Protein AF-A0A821DIT2-F1 (afdb_monomer_lite)

pLDDT: mean 80.4, std 17.91, range [37.44, 93.56]

Structure (mmCIF, N/CA/C/O backbone):
data_AF-A0A821DIT2-F1
#
_entry.id   AF-A0A821DIT2-F1
#
loop_
_atom_site.group_PDB
_atom_site.id
_atom_site.type_symbol
_atom_site.label_atom_id
_atom_site.label_alt_id
_atom_site.label_comp_id
_atom_site.label_asym_id
_atom_site.label_entity_id
_atom_site.label_seq_id
_atom_site.pdbx_PDB_ins_code
_atom_site.Cartn_x
_atom_site.Cartn_y
_atom_site.Cartn_z
_atom_site.occupancy
_atom_site.B_iso_or_equiv
_atom_site.auth_seq_id
_atom_site.auth_comp_id
_atom_site.auth_asym_id
_atom_site.auth_atom_id
_atom_site.pdbx_PDB_model_num
ATOM 1 N N . MET A 1 1 ? -1.423 28.351 17.436 1.00 37.44 1 MET A N 1
ATOM 2 C CA . MET A 1 1 ? -2.832 27.983 17.195 1.00 37.44 1 MET A CA 1
ATOM 3 C C . MET A 1 1 ? -2.812 27.051 15.998 1.00 37.44 1 MET A C 1
ATOM 5 O O . MET A 1 1 ? -2.719 27.515 14.872 1.00 37.44 1 MET A O 1
ATOM 9 N N . THR A 1 2 ? -2.656 25.756 16.255 1.00 41.69 2 THR A N 1
ATOM 10 C CA . THR A 1 2 ? -2.433 24.746 15.215 1.00 41.69 2 THR A CA 1
ATOM 11 C C . THR A 1 2 ? -3.798 24.246 14.775 1.00 41.69 2 THR A C 1
ATOM 13 O O . THR A 1 2 ? -4.564 23.754 15.600 1.00 41.69 2 THR A O 1
ATOM 16 N N . ASP A 1 3 ? -4.120 24.462 13.505 1.00 39.66 3 ASP A N 1
ATOM 17 C CA . ASP A 1 3 ? -5.384 24.068 12.897 1.00 39.66 3 ASP A CA 1
ATOM 18 C C . ASP A 1 3 ? -5.406 22.542 12.747 1.00 39.66 3 ASP A C 1
ATOM 20 O O . ASP A 1 3 ? -4.873 21.961 11.798 1.00 39.66 3 ASP A O 1
ATOM 24 N N . THR A 1 4 ? -5.932 21.868 13.768 1.00 44.44 4 THR A N 1
ATOM 25 C CA . THR A 1 4 ? -6.147 20.425 13.764 1.00 44.44 4 THR A CA 1
ATOM 26 C C . THR A 1 4 ? -7.330 20.141 12.843 1.00 44.44 4 THR A C 1
ATOM 28 O O . THR A 1 4 ? -8.466 19.994 13.299 1.00 44.44 4 THR A O 1
ATOM 31 N N . LYS A 1 5 ? -7.079 20.076 11.528 1.00 48.94 5 LYS A N 1
ATOM 32 C CA . LYS A 1 5 ? -8.037 19.511 10.569 1.00 48.94 5 LYS A CA 1
ATOM 33 C C . LYS A 1 5 ? -8.525 18.182 11.141 1.00 48.94 5 LYS A C 1
ATOM 35 O O . LYS A 1 5 ? -7.730 17.270 11.354 1.00 48.94 5 LYS A O 1
ATOM 40 N N . ASN A 1 6 ? -9.827 18.103 11.415 1.00 40.34 6 ASN A N 1
ATOM 41 C CA . ASN A 1 6 ? -10.527 16.881 11.789 1.00 40.34 6 ASN A CA 1
ATOM 42 C C . ASN A 1 6 ? -10.224 15.799 10.740 1.00 40.34 6 ASN A C 1
ATOM 44 O O . ASN A 1 6 ? -10.889 15.723 9.708 1.00 40.34 6 ASN A O 1
ATOM 48 N N . LEU A 1 7 ? -9.205 14.973 10.992 1.00 47.44 7 LEU A N 1
ATOM 49 C CA . LEU A 1 7 ? -8.994 13.710 10.299 1.00 47.44 7 LEU A CA 1
ATOM 50 C C . LEU A 1 7 ? -10.175 12.830 10.697 1.00 47.44 7 LEU A C 1
ATOM 52 O O . LEU A 1 7 ? -10.155 12.172 11.739 1.00 47.44 7 LEU A O 1
ATOM 56 N N . GLN A 1 8 ? -11.254 12.898 9.916 1.00 48.34 8 GLN A N 1
ATOM 57 C CA . GLN A 1 8 ? -12.377 11.991 10.066 1.00 48.34 8 GLN A CA 1
ATOM 58 C C . GLN A 1 8 ? -11.814 10.572 9.985 1.00 48.34 8 GLN A C 1
ATOM 60 O O . GLN A 1 8 ? -11.355 10.135 8.932 1.00 48.34 8 GLN A O 1
ATOM 65 N N . LYS A 1 9 ? -11.818 9.867 11.122 1.00 54.16 9 LYS A N 1
ATOM 66 C CA . LYS A 1 9 ? -11.523 8.435 11.218 1.00 54.16 9 LYS A CA 1
ATOM 67 C C . LYS A 1 9 ? -12.657 7.671 10.541 1.00 54.16 9 LYS A C 1
ATOM 69 O O . LYS A 1 9 ? -13.472 7.047 11.214 1.00 54.16 9 LYS A O 1
ATOM 74 N N . GLN A 1 10 ? -12.765 7.782 9.226 1.00 60.94 10 GLN A N 1
ATOM 75 C CA . GLN A 1 10 ? -13.660 6.925 8.476 1.00 60.94 10 GLN A CA 1
ATOM 76 C C . GLN A 1 10 ? -12.975 5.562 8.328 1.00 60.94 10 GLN A C 1
ATOM 78 O O . GLN A 1 10 ? -11.787 5.515 7.998 1.00 60.94 10 GLN A O 1
ATOM 83 N N . PRO A 1 11 ? -13.659 4.455 8.649 1.00 68.12 11 PRO A N 1
ATOM 84 C CA . PRO A 1 11 ? -13.134 3.132 8.354 1.00 68.12 11 PRO A CA 1
ATOM 85 C C . PRO A 1 11 ? -13.013 2.992 6.834 1.00 68.12 11 PRO A C 1
ATOM 87 O O . PRO A 1 11 ? -14.000 3.156 6.119 1.00 68.12 11 PRO A O 1
ATOM 90 N N . TYR A 1 12 ? -11.808 2.705 6.344 1.00 84.38 12 TYR A N 1
ATOM 91 C CA . TYR A 1 12 ? -11.594 2.393 4.934 1.00 84.38 12 TYR A CA 1
ATOM 92 C C . TYR A 1 12 ? -11.707 0.882 4.758 1.00 84.38 12 TYR A C 1
ATOM 94 O O . TYR A 1 12 ? -11.155 0.117 5.551 1.00 84.38 12 TYR A O 1
ATOM 102 N N . SER A 1 13 ? -12.430 0.457 3.728 1.00 88.06 13 SER A N 1
ATOM 103 C CA . SER A 1 13 ? -12.516 -0.943 3.328 1.00 88.06 13 SER A CA 1
ATOM 104 C C . SER A 1 13 ? -11.959 -1.077 1.922 1.00 88.06 13 SER A C 1
ATOM 106 O O . SER A 1 13 ? -12.297 -0.279 1.047 1.00 88.06 13 SER A O 1
ATOM 108 N N . PHE A 1 14 ? -11.097 -2.065 1.723 1.00 89.38 14 PHE A N 1
ATOM 109 C CA . PHE A 1 14 ? -10.422 -2.316 0.456 1.00 89.38 14 PHE A CA 1
ATOM 110 C C . PHE A 1 14 ? -10.779 -3.714 -0.033 1.00 89.38 14 PHE A C 1
ATOM 112 O O . PHE A 1 14 ? -10.928 -4.635 0.769 1.00 89.38 14 PHE A O 1
ATOM 119 N N . VAL A 1 15 ? -10.920 -3.873 -1.347 1.00 90.12 15 VAL A N 1
ATOM 120 C CA . VAL A 1 15 ? -11.128 -5.188 -1.959 1.00 90.12 15 VAL A CA 1
ATOM 121 C C . VAL A 1 15 ? -9.769 -5.853 -2.139 1.00 90.12 15 VAL A C 1
ATOM 123 O O . VAL A 1 15 ? -8.913 -5.347 -2.861 1.00 90.12 15 VAL A O 1
ATOM 126 N N . LEU A 1 16 ? -9.589 -6.981 -1.465 1.00 88.94 16 LEU A N 1
ATOM 127 C CA . LEU A 1 16 ? -8.450 -7.880 -1.575 1.00 88.94 16 LEU A CA 1
ATOM 128 C C . LEU A 1 16 ? -8.871 -9.159 -2.313 1.00 88.94 16 LEU A C 1
ATOM 130 O O . LEU A 1 16 ? -10.030 -9.326 -2.696 1.00 88.94 16 LEU A O 1
ATOM 134 N N . ALA A 1 17 ? -7.925 -10.078 -2.514 1.00 87.00 17 ALA A N 1
ATOM 135 C CA . ALA A 1 17 ? -8.172 -11.330 -3.230 1.00 87.00 17 ALA A CA 1
ATOM 136 C C . ALA A 1 17 ? -9.235 -12.229 -2.564 1.00 87.00 17 ALA A C 1
ATOM 138 O O . ALA A 1 17 ? -9.893 -13.007 -3.249 1.00 87.00 17 ALA A O 1
ATOM 139 N N . ASP A 1 18 ? -9.407 -12.124 -1.246 1.00 87.12 18 ASP A N 1
ATOM 140 C CA . ASP A 1 18 ? -10.345 -12.904 -0.432 1.00 87.12 18 ASP A CA 1
ATOM 141 C C . ASP A 1 18 ? -11.647 -12.155 -0.093 1.00 87.12 18 ASP A C 1
ATOM 143 O O . ASP A 1 18 ? -12.552 -12.731 0.513 1.00 87.12 18 ASP A O 1
ATOM 147 N N . GLY A 1 19 ? -11.780 -10.895 -0.518 1.00 89.44 19 GLY A N 1
ATOM 148 C CA . GLY A 1 19 ? -12.976 -10.084 -0.313 1.00 89.44 19 GLY A CA 1
ATOM 149 C C . GLY A 1 19 ? -12.677 -8.688 0.224 1.00 89.44 19 GLY A C 1
ATOM 150 O O . GLY A 1 19 ? -11.576 -8.163 0.091 1.00 89.44 19 GLY A O 1
ATOM 151 N N . ALA A 1 20 ? -13.692 -8.044 0.800 1.00 91.56 20 ALA A N 1
ATOM 152 C CA . ALA A 1 20 ? -13.547 -6.712 1.375 1.00 91.56 20 ALA A CA 1
ATOM 153 C C . ALA A 1 20 ? -12.967 -6.790 2.796 1.00 91.56 20 ALA A C 1
ATOM 155 O O . ALA A 1 20 ? -13.558 -7.422 3.672 1.00 91.56 20 ALA A O 1
ATOM 156 N N . ALA A 1 21 ? -11.847 -6.106 3.031 1.00 89.69 21 ALA A N 1
ATOM 157 C CA . ALA A 1 21 ? -11.156 -6.075 4.314 1.00 89.69 21 ALA A CA 1
ATOM 158 C C . ALA A 1 21 ? -11.077 -4.641 4.873 1.00 89.69 21 ALA A C 1
ATOM 160 O O . ALA A 1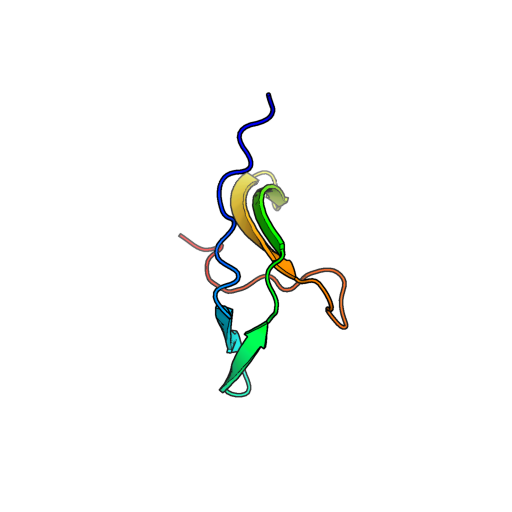 21 ? -10.634 -3.724 4.170 1.00 89.69 21 ALA A O 1
ATOM 161 N N . PRO A 1 22 ? -11.481 -4.418 6.139 1.00 91.38 22 PRO A N 1
ATOM 162 C CA . PRO A 1 22 ? -11.375 -3.113 6.773 1.00 91.38 22 PRO A CA 1
ATOM 163 C C . PRO A 1 22 ? -9.948 -2.849 7.265 1.00 91.38 22 PRO A C 1
ATOM 165 O O . PRO A 1 22 ? -9.343 -3.683 7.938 1.00 91.38 22 PRO A O 1
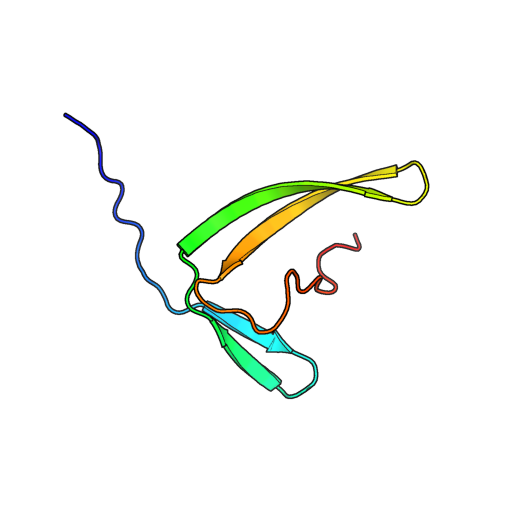ATOM 168 N N . PHE A 1 23 ? -9.447 -1.638 7.029 1.00 90.94 23 PHE A N 1
ATOM 169 C CA . PHE A 1 23 ? -8.179 -1.161 7.576 1.00 90.94 23 PHE A CA 1
ATOM 170 C C . PHE A 1 23 ? -8.366 0.170 8.295 1.00 90.94 23 PHE A C 1
ATOM 172 O O . PHE A 1 23 ? -9.085 1.072 7.853 1.00 90.94 23 PHE A O 1
ATOM 179 N N . LYS A 1 24 ? -7.665 0.326 9.420 1.00 91.94 24 LYS A N 1
ATOM 180 C CA . LYS A 1 24 ? -7.602 1.610 10.111 1.00 91.94 24 LYS A CA 1
ATOM 181 C C . LYS A 1 24 ? -6.515 2.475 9.482 1.00 91.94 24 LYS A C 1
ATOM 183 O O . LYS A 1 24 ? -5.336 2.321 9.801 1.00 91.94 24 LYS A O 1
ATOM 188 N N . VAL A 1 25 ? -6.935 3.391 8.620 1.00 92.38 25 VAL A N 1
ATOM 189 C CA . VAL A 1 25 ? -6.052 4.347 7.947 1.00 92.38 25 VAL A CA 1
ATOM 190 C C . VAL A 1 25 ? -5.758 5.531 8.868 1.00 92.38 25 VAL A C 1
ATOM 192 O O . VAL A 1 25 ? -6.663 6.128 9.452 1.00 92.38 25 VAL A O 1
ATOM 195 N N . LEU A 1 26 ? -4.477 5.856 9.014 1.00 93.12 26 LEU A N 1
ATOM 196 C CA . LEU A 1 26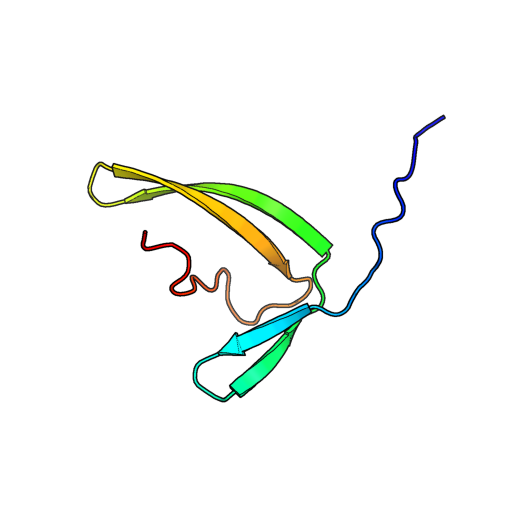 ? -3.966 6.986 9.791 1.00 93.12 26 LEU A CA 1
ATOM 197 C C . LEU A 1 26 ? -3.793 8.246 8.936 1.00 93.12 26 LEU A C 1
ATOM 199 O O . LEU A 1 26 ? -3.859 9.355 9.460 1.00 93.12 26 LEU A O 1
ATOM 203 N N . GLY A 1 27 ? -3.589 8.075 7.632 1.00 90.50 27 GLY A N 1
ATOM 204 C CA . GLY A 1 27 ? -3.415 9.157 6.675 1.00 90.50 27 GLY A CA 1
ATOM 205 C C . GLY A 1 27 ? -3.172 8.631 5.266 1.00 90.50 27 GLY A C 1
ATOM 206 O O . GLY A 1 27 ? -3.062 7.422 5.056 1.00 90.50 27 GLY A O 1
ATOM 207 N N . ILE A 1 28 ? -3.090 9.557 4.318 1.00 92.25 28 ILE A N 1
ATOM 208 C CA . ILE A 1 28 ? -2.772 9.287 2.916 1.00 92.25 28 ILE A CA 1
ATOM 209 C C . ILE A 1 28 ? -1.505 10.073 2.589 1.00 92.25 28 ILE A C 1
ATOM 211 O O . ILE A 1 28 ? -1.395 11.238 2.977 1.00 92.25 28 ILE A O 1
ATOM 215 N N . ILE A 1 29 ? -0.556 9.435 1.914 1.00 93.38 29 ILE A N 1
ATOM 216 C CA . ILE A 1 29 ? 0.688 10.054 1.455 1.00 93.38 29 ILE A CA 1
ATOM 217 C C . ILE A 1 29 ? 0.882 9.789 -0.036 1.00 93.38 29 ILE A C 1
ATOM 219 O O . ILE A 1 29 ? 0.455 8.754 -0.542 1.00 93.38 29 ILE A O 1
ATOM 223 N N . GLU A 1 30 ? 1.548 10.701 -0.732 1.00 93.56 30 GLU A N 1
ATOM 224 C CA . GLU A 1 30 ? 2.019 10.449 -2.093 1.00 93.56 30 GLU A CA 1
ATOM 225 C C . GLU A 1 30 ? 3.379 9.742 -2.022 1.00 93.56 30 GLU A C 1
ATOM 227 O O . GLU A 1 30 ? 4.309 10.228 -1.375 1.00 93.56 30 GLU A O 1
ATOM 232 N N . LEU A 1 31 ? 3.487 8.575 -2.655 1.00 90.56 31 LEU A N 1
ATOM 233 C CA . LEU A 1 31 ? 4.723 7.807 -2.773 1.00 90.56 31 LEU A CA 1
ATOM 234 C C . LEU A 1 31 ? 5.222 7.857 -4.208 1.00 90.56 31 LEU A C 1
ATOM 236 O O . LEU A 1 31 ? 4.498 7.469 -5.120 1.00 90.56 31 LEU A O 1
ATOM 240 N N . SER A 1 32 ? 6.482 8.238 -4.391 1.00 91.50 32 SER A N 1
ATOM 241 C CA . SER A 1 32 ? 7.187 8.059 -5.658 1.00 91.50 32 SER A CA 1
ATOM 242 C C . SER A 1 32 ? 7.897 6.706 -5.673 1.00 91.50 32 SER A C 1
ATOM 244 O O . SER A 1 32 ? 8.740 6.424 -4.821 1.00 91.50 32 SER A O 1
ATOM 246 N N . ILE A 1 33 ? 7.549 5.866 -6.641 1.00 88.00 33 ILE A N 1
ATOM 247 C CA . ILE A 1 33 ? 8.090 4.525 -6.840 1.00 88.00 33 ILE A CA 1
ATOM 248 C C . ILE A 1 33 ? 8.956 4.544 -8.092 1.00 88.00 33 ILE A C 1
ATOM 250 O O . ILE A 1 33 ? 8.493 4.872 -9.184 1.00 88.00 33 ILE A O 1
ATOM 254 N N . TYR A 1 34 ? 10.213 4.143 -7.932 1.00 91.06 34 TYR A N 1
ATOM 255 C CA . TYR A 1 34 ? 11.127 3.934 -9.044 1.00 91.06 34 TYR A CA 1
ATOM 256 C C . TYR A 1 34 ? 11.188 2.446 -9.395 1.00 91.06 34 TYR A C 1
ATOM 258 O O . TYR A 1 34 ? 11.653 1.634 -8.595 1.00 91.06 34 TYR A O 1
ATOM 266 N N . PHE A 1 35 ? 10.720 2.082 -10.588 1.00 86.38 35 PHE A N 1
ATOM 267 C CA . PHE A 1 35 ? 10.701 0.702 -11.067 1.00 86.38 35 PHE A CA 1
ATOM 268 C C . PHE A 1 35 ? 10.903 0.640 -12.585 1.00 86.38 35 PHE A C 1
ATOM 270 O O . PHE A 1 35 ? 10.342 1.441 -13.326 1.00 86.38 35 PHE A O 1
ATOM 277 N N . ALA A 1 36 ? 11.701 -0.323 -13.060 1.00 89.88 36 ALA A N 1
ATOM 278 C CA . ALA A 1 36 ? 11.979 -0.535 -14.488 1.00 89.88 36 ALA A CA 1
ATOM 279 C C . ALA A 1 36 ? 12.431 0.739 -15.244 1.00 89.88 36 ALA A C 1
ATOM 281 O O . ALA A 1 36 ? 11.993 0.999 -16.362 1.00 89.88 36 ALA A O 1
ATOM 282 N N . ASN A 1 37 ? 13.307 1.541 -14.625 1.00 92.56 37 ASN A N 1
ATOM 283 C CA . ASN A 1 37 ? 13.770 2.846 -15.124 1.00 92.56 37 ASN A CA 1
ATOM 284 C C . ASN A 1 37 ? 12.668 3.900 -15.330 1.00 92.56 37 ASN A C 1
ATOM 286 O O . ASN A 1 37 ? 12.918 4.933 -15.948 1.00 92.56 37 ASN A O 1
ATOM 290 N N . SER A 1 38 ? 11.476 3.666 -14.787 1.00 90.56 38 SER A N 1
ATOM 291 C CA . SER A 1 38 ? 10.372 4.617 -14.760 1.00 90.56 38 SER A CA 1
ATOM 292 C C . SER A 1 38 ? 10.116 5.087 -13.330 1.00 90.56 38 SER A C 1
ATOM 294 O O . SER A 1 38 ? 10.285 4.330 -12.372 1.00 90.56 38 SER A O 1
ATOM 296 N N . MET A 1 39 ? 9.716 6.349 -13.188 1.00 92.81 39 MET A N 1
ATOM 297 C CA . MET A 1 39 ? 9.218 6.905 -11.933 1.00 92.81 39 MET A CA 1
ATOM 298 C C . MET A 1 39 ? 7.699 7.025 -12.037 1.00 92.81 39 MET A C 1
ATOM 300 O O . MET A 1 39 ? 7.198 7.631 -12.982 1.00 92.81 39 MET A O 1
ATOM 304 N N . THR A 1 40 ? 6.977 6.479 -11.065 1.00 88.81 40 THR A N 1
ATOM 305 C CA . THR A 1 40 ? 5.524 6.645 -10.928 1.00 88.81 40 THR A CA 1
ATOM 306 C C . THR A 1 40 ? 5.187 7.184 -9.543 1.00 88.81 40 THR A C 1
ATOM 308 O O . THR A 1 40 ? 5.956 6.984 -8.604 1.00 88.81 40 THR A O 1
ATOM 311 N N . SER A 1 41 ? 4.053 7.866 -9.409 1.00 90.38 41 SER A N 1
ATOM 312 C CA . SER A 1 41 ? 3.543 8.342 -8.122 1.00 90.38 41 SER A CA 1
ATOM 313 C C . SER A 1 41 ? 2.197 7.695 -7.825 1.00 90.38 41 SER A C 1
ATOM 315 O O . SER A 1 41 ? 1.325 7.660 -8.691 1.00 90.38 41 SER A O 1
ATOM 317 N N . ILE A 1 42 ? 2.014 7.213 -6.596 1.00 89.00 42 ILE A N 1
ATOM 318 C CA . ILE A 1 42 ? 0.748 6.642 -6.121 1.00 89.00 42 ILE A CA 1
ATOM 319 C C . ILE A 1 42 ? 0.323 7.270 -4.792 1.00 89.00 42 ILE A C 1
ATOM 321 O O . ILE A 1 42 ? 1.159 7.649 -3.973 1.00 89.00 42 ILE A O 1
ATOM 325 N N . ASN A 1 43 ? -0.987 7.336 -4.546 1.00 90.31 43 ASN A N 1
ATOM 326 C CA . ASN A 1 43 ? -1.527 7.716 -3.241 1.00 90.31 43 ASN A CA 1
ATOM 327 C C . ASN A 1 43 ? -1.622 6.477 -2.344 1.00 90.31 43 ASN A C 1
ATOM 329 O O . ASN A 1 43 ? -2.491 5.629 -2.536 1.00 90.31 43 ASN A O 1
ATOM 333 N N . ALA A 1 44 ? -0.751 6.378 -1.345 1.00 91.75 44 ALA A N 1
ATOM 334 C CA . ALA A 1 44 ? -0.722 5.266 -0.407 1.00 91.75 44 ALA A CA 1
ATOM 335 C C . ALA A 1 44 ? -1.456 5.595 0.896 1.00 91.75 44 ALA A C 1
ATOM 337 O O . ALA A 1 44 ? -1.316 6.680 1.463 1.00 91.75 44 ALA A O 1
ATOM 338 N N . HIS A 1 45 ? -2.205 4.619 1.406 1.00 92.69 45 HIS A N 1
ATOM 339 C CA . HIS A 1 45 ? -2.898 4.712 2.687 1.00 92.69 45 HIS A CA 1
ATOM 340 C C . HIS A 1 45 ? -2.023 4.115 3.792 1.00 92.69 45 HIS A C 1
ATOM 342 O O . HIS A 1 45 ? -1.638 2.949 3.729 1.00 92.69 45 HIS A O 1
ATOM 348 N N . ILE A 1 46 ? -1.736 4.890 4.838 1.00 92.81 46 ILE A N 1
ATOM 349 C CA . ILE A 1 46 ? -0.959 4.415 5.987 1.00 92.81 46 ILE A CA 1
ATOM 350 C C . ILE A 1 46 ? -1.878 3.653 6.936 1.00 92.81 46 ILE A C 1
ATOM 352 O O . ILE A 1 46 ? -2.675 4.258 7.653 1.00 92.81 46 ILE A O 1
ATOM 356 N N . ALA A 1 47 ? -1.775 2.326 6.952 1.00 92.69 47 ALA A N 1
ATOM 357 C CA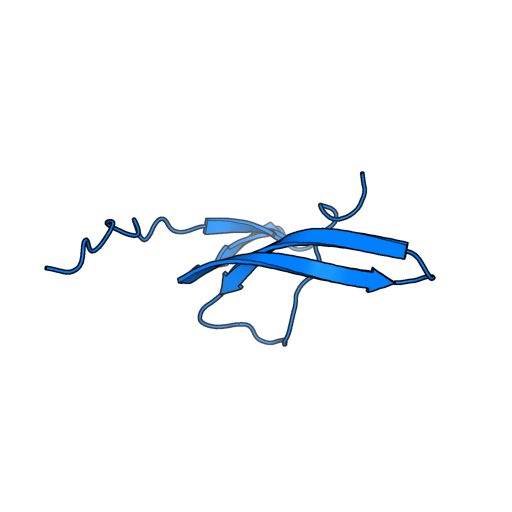 . ALA A 1 47 ? -2.508 1.478 7.886 1.00 92.69 47 ALA A CA 1
ATOM 358 C C . ALA A 1 47 ? -1.828 1.454 9.267 1.00 92.69 47 ALA A C 1
ATOM 360 O O . ALA A 1 47 ? -0.606 1.390 9.358 1.00 92.69 47 ALA A O 1
ATOM 361 N N . GLN A 1 48 ? -2.610 1.470 10.356 1.00 92.88 48 GLN A N 1
ATOM 362 C CA . GLN A 1 48 ? -2.048 1.350 11.711 1.00 92.88 48 GLN A CA 1
ATOM 363 C C . GLN A 1 48 ? -1.371 -0.009 11.935 1.00 92.88 48 GLN A C 1
ATOM 365 O O . GLN A 1 48 ? -0.314 -0.067 12.550 1.00 92.88 48 GLN A O 1
ATOM 370 N N . ASN A 1 49 ? -2.017 -1.085 11.482 1.00 90.88 49 ASN A N 1
ATOM 371 C CA . ASN A 1 49 ? -1.542 -2.452 11.642 1.00 90.88 49 ASN A CA 1
ATOM 372 C C . ASN A 1 49 ? -1.625 -3.142 10.284 1.00 90.88 49 ASN A C 1
ATOM 374 O O . ASN A 1 49 ? -2.704 -3.205 9.692 1.00 90.88 49 ASN A O 1
ATOM 378 N N . LEU A 1 50 ? -0.496 -3.667 9.826 1.00 90.62 50 LEU A N 1
ATOM 379 C CA . LEU A 1 50 ? -0.384 -4.473 8.623 1.00 90.62 50 LEU A CA 1
ATOM 380 C C . LEU A 1 50 ? 0.558 -5.637 8.938 1.00 90.62 50 LEU A C 1
ATOM 382 O O . LEU A 1 50 ? 1.555 -5.458 9.631 1.00 90.62 50 LEU A O 1
ATOM 386 N N . CYS A 1 51 ? 0.224 -6.843 8.484 1.00 90.25 51 CYS A N 1
ATOM 387 C CA . CYS A 1 51 ? 1.061 -8.030 8.700 1.00 90.25 51 CYS A CA 1
ATOM 388 C C . CYS A 1 51 ? 2.275 -8.095 7.757 1.00 90.25 51 CYS A C 1
ATOM 390 O O . CYS A 1 51 ? 3.076 -9.021 7.840 1.00 90.25 51 CYS A O 1
ATOM 392 N N . THR A 1 52 ? 2.390 -7.121 6.859 1.00 91.94 52 THR A N 1
ATOM 393 C CA . THR A 1 52 ? 3.473 -6.933 5.900 1.00 91.94 52 THR A CA 1
ATOM 394 C C . THR A 1 52 ? 3.858 -5.455 5.879 1.00 91.94 52 THR A C 1
ATOM 396 O O . THR A 1 52 ? 3.128 -4.620 6.413 1.00 91.94 52 THR A O 1
ATOM 399 N N . ASP A 1 53 ? 4.979 -5.125 5.251 1.00 91.12 53 ASP A N 1
ATOM 400 C CA . ASP A 1 53 ? 5.453 -3.746 5.147 1.00 91.12 53 ASP A CA 1
ATOM 401 C C . ASP A 1 53 ? 4.609 -2.919 4.167 1.00 91.12 53 ASP A C 1
ATOM 403 O O . ASP A 1 53 ? 4.390 -1.726 4.378 1.00 91.12 53 ASP A O 1
ATOM 407 N N . MET A 1 54 ? 4.121 -3.542 3.089 1.00 89.88 54 MET A N 1
ATOM 408 C CA . MET A 1 54 ? 3.381 -2.859 2.029 1.00 89.88 54 MET A CA 1
ATOM 409 C C . MET A 1 54 ? 2.483 -3.827 1.254 1.00 89.88 54 MET A C 1
ATOM 411 O O . MET A 1 54 ? 2.896 -4.930 0.904 1.00 89.88 54 MET A O 1
ATOM 415 N N . ILE A 1 55 ? 1.269 -3.378 0.929 1.00 90.81 55 ILE A N 1
ATOM 416 C CA . ILE A 1 55 ? 0.415 -3.992 -0.093 1.00 90.81 55 ILE A CA 1
ATOM 417 C C . ILE A 1 55 ? 0.365 -3.022 -1.270 1.00 90.81 55 ILE A C 1
ATOM 419 O O . ILE A 1 55 ? -0.012 -1.865 -1.095 1.00 90.81 55 ILE A O 1
ATOM 423 N N . ILE A 1 56 ? 0.733 -3.496 -2.457 1.00 87.81 56 ILE A N 1
ATOM 424 C CA . ILE A 1 56 ? 0.584 -2.748 -3.707 1.00 87.81 56 ILE A CA 1
ATOM 425 C C . ILE A 1 56 ? -0.648 -3.315 -4.416 1.00 87.81 56 ILE A C 1
ATOM 427 O O . ILE A 1 56 ? -0.688 -4.508 -4.720 1.00 87.81 56 ILE A O 1
ATOM 431 N N . GLY A 1 57 ? -1.677 -2.480 -4.594 1.00 82.69 57 GLY A N 1
ATOM 432 C CA . GLY A 1 57 ? -2.920 -2.843 -5.282 1.00 82.69 5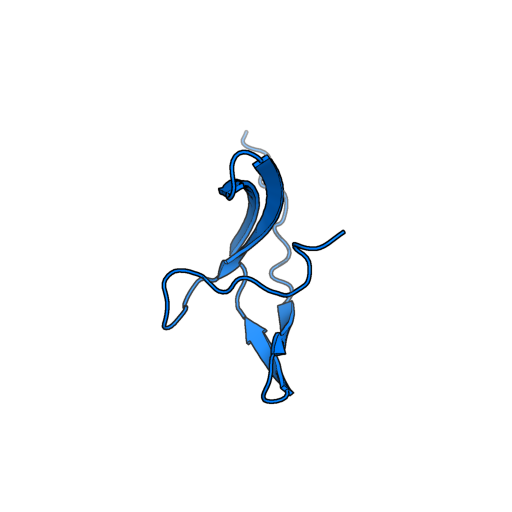7 GLY A CA 1
ATOM 433 C C . GLY A 1 57 ? -2.733 -2.925 -6.795 1.00 82.69 57 GLY A C 1
ATOM 434 O O . GLY A 1 57 ? -1.615 -2.934 -7.270 1.00 82.69 57 GLY A O 1
ATOM 435 N N . MET A 1 58 ? -3.810 -2.989 -7.577 1.00 76.81 58 MET A N 1
ATOM 436 C CA . MET A 1 58 ? -3.734 -2.839 -9.047 1.00 76.81 58 MET A CA 1
ATOM 437 C C . MET A 1 58 ? -3.960 -1.388 -9.500 1.00 76.81 58 MET A C 1
ATOM 439 O O . MET A 1 58 ? -3.969 -1.086 -10.687 1.00 76.81 58 MET A O 1
ATOM 443 N N . ASP A 1 59 ? -4.147 -0.474 -8.554 1.00 66.75 59 ASP A N 1
ATOM 444 C CA . ASP A 1 59 ? -4.336 0.957 -8.781 1.00 66.75 59 ASP A CA 1
ATOM 445 C C . ASP A 1 59 ? -3.054 1.683 -9.226 1.00 66.75 59 ASP A C 1
ATOM 447 O O . ASP A 1 59 ? -3.125 2.842 -9.628 1.00 66.75 59 ASP A O 1
ATOM 451 N N . TYR A 1 60 ? -1.894 1.011 -9.216 1.00 60.56 60 TYR A N 1
ATOM 452 C CA . TYR A 1 60 ? -0.641 1.562 -9.753 1.00 60.56 60 TYR A CA 1
ATOM 453 C C . TYR A 1 60 ? -0.517 1.465 -11.282 1.00 60.56 60 TYR A C 1
ATOM 455 O O . TYR A 1 60 ? 0.405 2.062 -11.840 1.00 60.56 60 TYR A O 1
ATOM 463 N N . THR A 1 61 ? -1.386 0.710 -11.966 1.00 47.38 61 THR A N 1
ATOM 464 C CA . THR A 1 61 ? -1.369 0.597 -13.433 1.00 47.38 61 THR A CA 1
ATOM 465 C C . THR A 1 61 ? -2.435 1.487 -14.055 1.00 47.38 61 THR A C 1
ATOM 467 O O . THR A 1 61 ? -3.616 1.144 -14.037 1.00 47.38 61 THR A O 1
ATOM 470 N N . ASN A 1 62 ? -1.997 2.603 -14.633 1.00 45.97 62 ASN A N 1
ATOM 471 C CA . ASN A 1 62 ? -2.728 3.379 -15.631 1.00 45.97 62 ASN A CA 1
ATOM 472 C C . ASN A 1 62 ? -1.750 3.769 -16.740 1.00 45.97 62 ASN A C 1
ATOM 474 O O . ASN A 1 62 ? -0.655 4.265 -16.386 1.00 45.97 62 ASN A O 1
#

Secondary structure (DSSP, 8-state):
---------PPEEEEETTEEEEE-EEEEEEEEEEETTEEEEEEEEEES--SSS----STT--

Organism: NCBI:txid392030

Sequence (62 aa):
MTDTKNLQKQPYSFVLADGAAPFKVLGIIELSIYF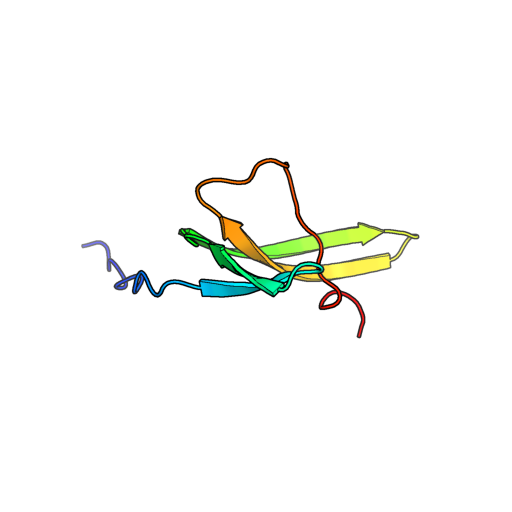ANSMTSINAHIAQNLCTDMIIGMDYTN

Foldseek 3Di:
DDPPDPPPQDFDWDQDPVGIDTFRFPDWDWDWDQDPNDTFIDIDTDGPDDPDPDDDDPVRPD

Radius of gyration: 14.16 Å; chains: 1; bounding box: 27×41×33 Å